Protein AF-A0A5N3UII8-F1 (afdb_monomer_lite)

pLDDT: mean 70.59, std 20.74, range [29.61, 94.44]

Organism: Muntiacus muntjak (NCBI:txid9888)

Secondary structure (DSSP, 8-state):
------------S---------SHHHHTTS-GGG----TTHHHHHHHHHHH-TT--SSB--THHHHSHHHHHHHHHHHHTTTTTSTTTT-EEEEESBTTS-S-TTTEEEEEHHHHHHHHHHHHHTTHHHHHHHHHHHHHHHHHHHTTSPPTTGGGS---------

Structure (mmCIF, N/CA/C/O backbone):
data_AF-A0A5N3UII8-F1
#
_entry.id   AF-A0A5N3UII8-F1
#
loop_
_atom_site.group_PDB
_atom_site.id
_atom_site.type_symbol
_atom_site.label_atom_id
_atom_site.label_alt_id
_atom_site.label_comp_id
_atom_site.label_asym_id
_atom_site.label_entity_id
_atom_site.label_seq_id
_atom_site.pdbx_PDB_ins_code
_atom_site.Cartn_x
_atom_site.Cartn_y
_atom_site.Cartn_z
_atom_site.occupancy
_atom_site.B_iso_or_equiv
_atom_site.auth_seq_id
_atom_site.auth_comp_id
_atom_site.auth_asym_id
_atom_site.auth_atom_id
_atom_site.pdbx_PDB_model_num
ATOM 1 N N . MET A 1 1 ? 3.950 27.189 36.091 1.00 40.62 1 MET A N 1
ATOM 2 C CA . MET A 1 1 ? 3.499 27.037 34.694 1.00 40.62 1 MET A CA 1
ATOM 3 C C . MET A 1 1 ? 4.368 25.963 34.078 1.00 40.62 1 MET A C 1
ATOM 5 O O . MET A 1 1 ? 5.500 26.239 33.708 1.00 40.62 1 MET A O 1
ATOM 9 N N . GLU A 1 2 ? 3.888 24.722 34.132 1.00 35.00 2 GLU A N 1
ATOM 10 C CA . GLU A 1 2 ? 4.550 23.581 33.505 1.00 35.00 2 GLU A CA 1
ATOM 11 C C . GLU A 1 2 ? 4.476 23.740 31.988 1.00 35.00 2 GLU A C 1
ATOM 13 O O . GLU A 1 2 ? 3.393 23.823 31.414 1.00 35.00 2 GLU A O 1
ATOM 18 N N . SER A 1 3 ? 5.642 23.829 31.357 1.00 37.06 3 SER A N 1
ATOM 19 C CA . SER A 1 3 ? 5.790 23.754 29.910 1.00 37.06 3 SER A CA 1
ATOM 20 C C . SER A 1 3 ? 6.028 22.288 29.571 1.00 37.06 3 SER A C 1
ATOM 22 O O . SER A 1 3 ? 7.162 21.816 29.606 1.00 37.06 3 SER A O 1
ATOM 24 N N . THR A 1 4 ? 4.952 21.543 29.331 1.00 40.28 4 THR A N 1
ATOM 25 C CA . THR A 1 4 ? 5.028 20.151 28.886 1.00 40.28 4 THR A CA 1
ATOM 26 C C . THR A 1 4 ? 5.502 20.103 27.437 1.00 40.28 4 THR A C 1
ATOM 28 O O . THR A 1 4 ? 5.034 20.844 26.572 1.00 40.28 4 THR A O 1
ATOM 31 N N . GLY A 1 5 ? 6.524 19.278 27.217 1.00 37.69 5 GLY A N 1
ATOM 32 C CA . GLY A 1 5 ? 7.296 19.223 25.987 1.00 37.69 5 GLY A CA 1
ATOM 33 C C . GLY A 1 5 ? 6.552 18.614 24.802 1.00 37.69 5 GLY A C 1
ATOM 34 O O . GLY A 1 5 ? 5.754 17.689 24.937 1.00 37.69 5 GLY A O 1
ATOM 35 N N . GLY A 1 6 ? 6.903 19.108 23.620 1.00 33.50 6 GLY A N 1
ATOM 36 C CA . GLY A 1 6 ? 6.848 18.335 22.391 1.00 33.50 6 GLY A CA 1
ATOM 37 C C . GLY A 1 6 ? 8.260 17.858 22.095 1.00 33.50 6 GLY A C 1
ATOM 38 O O . GLY A 1 6 ? 9.041 18.587 21.496 1.00 33.50 6 GLY A O 1
ATOM 39 N N . THR A 1 7 ? 8.610 16.666 22.568 1.00 36.19 7 THR A N 1
ATOM 40 C CA . THR A 1 7 ? 9.779 15.947 22.067 1.00 36.19 7 THR A CA 1
ATOM 41 C C . THR A 1 7 ? 9.505 15.579 20.616 1.00 36.19 7 THR A C 1
ATOM 43 O O . THR A 1 7 ? 8.723 14.678 20.320 1.00 36.19 7 THR A O 1
ATOM 46 N N . GLU A 1 8 ? 10.140 16.316 19.714 1.00 40.69 8 GLU A N 1
ATOM 47 C CA . GLU A 1 8 ? 10.483 15.867 18.373 1.00 40.69 8 GLU A CA 1
ATOM 48 C C . GLU A 1 8 ? 11.329 14.592 18.492 1.00 40.69 8 GLU A C 1
ATOM 50 O O . GLU A 1 8 ? 12.552 14.618 18.609 1.00 40.69 8 GLU A O 1
ATOM 55 N N . GLU A 1 9 ? 10.663 13.441 18.559 1.00 36.88 9 GLU A N 1
ATOM 56 C CA . GLU A 1 9 ? 11.357 12.163 18.534 1.00 36.88 9 GLU A CA 1
ATOM 57 C C . GLU A 1 9 ? 11.877 11.933 17.110 1.00 36.88 9 GLU A C 1
ATOM 59 O O . GLU A 1 9 ? 11.174 11.471 16.206 1.00 36.88 9 GLU A O 1
ATOM 64 N N . LEU A 1 10 ? 13.135 12.329 16.907 1.00 37.66 10 LEU A N 1
ATOM 65 C CA . LEU A 1 10 ? 13.979 11.844 15.831 1.00 37.66 10 LEU A CA 1
ATOM 66 C C . LEU A 1 10 ? 14.022 10.314 15.898 1.00 37.66 10 LEU A C 1
ATOM 68 O O . LEU A 1 10 ? 14.815 9.749 16.647 1.00 37.66 10 LEU A O 1
ATOM 72 N N . VAL A 1 11 ? 13.262 9.629 15.046 1.00 38.06 11 VAL A N 1
ATOM 73 C CA . VAL A 1 11 ? 13.549 8.221 14.740 1.00 38.06 11 VAL A CA 1
ATOM 74 C C . VAL A 1 11 ? 14.646 8.192 13.675 1.00 38.06 11 VAL A C 1
ATOM 76 O O . VAL A 1 11 ? 14.413 7.939 12.492 1.00 38.06 11 VAL A O 1
ATOM 79 N N . SER A 1 12 ? 15.857 8.545 14.109 1.00 34.66 12 SER A N 1
ATOM 80 C CA . SER A 1 12 ? 17.103 8.327 13.382 1.00 34.66 12 SER A CA 1
ATOM 81 C C . SER A 1 12 ? 17.842 7.168 14.038 1.00 34.66 12 SER A C 1
ATOM 83 O O . SER A 1 12 ? 18.197 7.249 15.209 1.00 34.66 12 SER A O 1
ATOM 85 N N . GLY A 1 13 ? 18.118 6.129 13.252 1.00 40.94 13 GLY A N 1
ATOM 86 C CA . GLY A 1 13 ? 19.099 5.104 13.593 1.00 40.94 13 GLY A CA 1
ATOM 87 C C . GLY A 1 13 ? 18.506 3.784 14.075 1.00 40.94 13 GLY A C 1
ATOM 88 O O . GLY A 1 13 ? 17.816 3.721 15.078 1.00 40.94 13 GLY A O 1
ATOM 89 N N . GLU A 1 14 ? 18.870 2.724 13.352 1.00 32.25 14 GLU A N 1
ATOM 90 C CA . GLU A 1 14 ? 18.838 1.323 13.792 1.00 32.25 14 GLU A CA 1
ATOM 91 C C . GLU A 1 14 ? 17.488 0.591 13.798 1.00 32.25 14 GLU A C 1
ATOM 93 O O . GLU A 1 14 ? 17.033 0.106 14.824 1.00 32.25 14 GLU A O 1
ATOM 98 N N . LEU A 1 15 ? 16.912 0.355 12.609 1.00 33.97 15 LEU A N 1
ATOM 99 C CA . LEU A 1 15 ? 16.178 -0.898 12.357 1.00 33.97 15 LEU A CA 1
ATOM 100 C C . LEU A 1 15 ? 16.098 -1.265 10.860 1.00 33.97 15 LEU A C 1
ATOM 102 O O . LEU A 1 15 ? 15.028 -1.532 10.322 1.00 33.97 15 LEU A O 1
ATOM 106 N N . VAL A 1 16 ? 17.233 -1.339 10.154 1.00 35.62 16 VAL A N 1
ATOM 107 C CA . VAL A 1 16 ? 17.285 -2.081 8.872 1.00 35.62 16 VAL A CA 1
ATOM 108 C C . VAL A 1 16 ? 17.537 -3.560 9.185 1.00 35.62 16 VAL A C 1
ATOM 110 O O . VAL A 1 16 ? 18.540 -4.141 8.788 1.00 35.62 16 VAL A O 1
ATOM 113 N N . SER A 1 17 ? 16.650 -4.175 9.970 1.00 29.61 17 SER A N 1
ATOM 114 C CA . SER A 1 17 ? 16.661 -5.623 10.182 1.00 29.61 17 SER A CA 1
ATOM 115 C C . SER A 1 17 ? 15.635 -6.257 9.259 1.00 29.61 17 SER A C 1
ATOM 117 O O . SER A 1 17 ? 14.436 -6.190 9.496 1.00 29.61 17 SER A O 1
ATOM 119 N N . VAL A 1 18 ? 16.162 -6.860 8.191 1.00 36.12 18 VAL A N 1
ATOM 120 C CA . VAL A 1 18 ? 15.491 -7.802 7.291 1.00 36.12 18 VAL A CA 1
ATOM 121 C C . VAL A 1 18 ? 14.192 -7.248 6.712 1.00 36.12 18 VAL A C 1
ATOM 123 O O . VAL A 1 18 ? 13.087 -7.594 7.125 1.00 36.12 18 VAL A O 1
ATOM 126 N N . ALA A 1 19 ? 14.337 -6.431 5.666 1.00 37.38 19 ALA A N 1
ATOM 127 C CA . ALA A 1 19 ? 13.272 -6.238 4.698 1.00 37.38 19 ALA A CA 1
ATOM 128 C C . ALA A 1 19 ? 12.916 -7.607 4.102 1.00 37.38 19 ALA A C 1
ATOM 130 O O . ALA A 1 19 ? 13.490 -8.061 3.113 1.00 37.38 19 ALA A O 1
ATOM 131 N N . HIS A 1 20 ? 11.962 -8.277 4.734 1.00 44.62 20 HIS A N 1
ATOM 132 C CA . HIS A 1 20 ? 11.169 -9.329 4.142 1.00 44.62 20 HIS A CA 1
ATOM 133 C C . HIS A 1 20 ? 10.417 -8.680 2.976 1.00 44.62 20 HIS A C 1
ATOM 135 O O . HIS A 1 20 ? 9.279 -8.233 3.106 1.00 44.62 20 HIS A O 1
ATOM 141 N N . ALA A 1 21 ? 11.099 -8.564 1.834 1.00 47.81 21 ALA A N 1
ATOM 142 C CA . ALA A 1 21 ? 10.561 -8.167 0.543 1.00 47.81 21 ALA A CA 1
ATOM 143 C C . ALA A 1 21 ? 9.603 -9.263 0.053 1.00 47.81 21 ALA A C 1
ATOM 145 O O . ALA A 1 21 ? 9.808 -9.861 -0.994 1.00 47.81 21 ALA A O 1
ATOM 146 N N . LEU A 1 22 ? 8.574 -9.572 0.845 1.00 50.53 22 LEU A N 1
ATOM 147 C CA . LEU A 1 22 ? 7.666 -10.700 0.659 1.00 50.53 22 LEU A CA 1
ATOM 148 C C . LEU A 1 22 ? 6.767 -10.526 -0.566 1.00 50.53 22 LEU A C 1
ATOM 150 O O . LEU A 1 22 ? 6.031 -11.445 -0.884 1.00 50.53 22 LEU A O 1
ATOM 154 N N . SER A 1 23 ? 6.802 -9.395 -1.280 1.00 52.28 23 SER A N 1
ATOM 155 C CA . SER A 1 23 ? 5.993 -9.254 -2.494 1.00 52.28 23 SER A CA 1
ATOM 156 C C . SER A 1 23 ? 6.652 -9.935 -3.699 1.00 52.28 23 SER A C 1
ATOM 158 O O . SER A 1 23 ? 6.070 -10.853 -4.260 1.00 52.28 23 SER A O 1
ATOM 160 N N . LEU A 1 24 ? 7.882 -9.584 -4.088 1.00 50.22 24 LEU A N 1
ATOM 161 C CA . LEU A 1 24 ? 8.446 -10.072 -5.358 1.00 50.22 24 LEU A CA 1
ATOM 162 C C . LEU A 1 24 ? 8.685 -11.593 -5.426 1.00 50.22 24 LEU A C 1
ATOM 164 O O . LEU A 1 24 ? 8.255 -12.190 -6.413 1.00 50.22 24 LEU A O 1
ATOM 168 N N . PRO A 1 25 ? 9.314 -12.249 -4.428 1.00 48.97 25 PRO A N 1
ATOM 169 C CA . PRO A 1 25 ? 9.551 -13.690 -4.478 1.00 48.97 25 PRO A CA 1
ATOM 170 C C . PRO A 1 25 ? 8.258 -14.511 -4.383 1.00 48.97 25 PRO A C 1
ATOM 172 O O . PRO A 1 25 ? 8.199 -15.606 -4.933 1.00 48.97 25 PRO A O 1
ATOM 175 N N . LEU A 1 26 ? 7.214 -14.003 -3.709 1.00 49.03 26 LEU A N 1
ATOM 176 C CA . LEU A 1 26 ? 5.929 -14.705 -3.635 1.00 49.03 26 LEU A CA 1
ATOM 177 C C . LEU A 1 26 ? 5.067 -14.480 -4.880 1.00 49.03 26 LEU A C 1
ATOM 179 O O . LEU A 1 26 ? 4.466 -15.444 -5.348 1.00 49.03 26 LEU A O 1
ATOM 183 N N . ILE A 1 27 ? 5.048 -13.271 -5.457 1.00 51.03 27 ILE A N 1
ATOM 184 C CA . ILE A 1 27 ? 4.288 -12.989 -6.688 1.00 51.03 27 ILE A CA 1
ATOM 185 C C . ILE A 1 27 ? 4.816 -13.828 -7.859 1.00 51.03 27 ILE A C 1
ATOM 187 O O . ILE A 1 27 ? 4.022 -14.224 -8.701 1.00 51.03 27 ILE A O 1
ATOM 191 N N . SER A 1 28 ? 6.119 -14.133 -7.926 1.00 50.53 28 SER A N 1
ATOM 192 C CA . SER A 1 28 ? 6.687 -14.981 -8.990 1.00 50.53 28 SER A CA 1
ATOM 193 C C . SER A 1 28 ? 6.512 -16.488 -8.762 1.00 50.53 28 SER A C 1
ATOM 195 O O . SER A 1 28 ? 6.637 -17.262 -9.712 1.00 50.53 28 SER A O 1
ATOM 197 N N . SER A 1 29 ? 6.211 -16.923 -7.534 1.00 47.78 29 SER A N 1
ATOM 198 C CA . SER A 1 29 ? 6.162 -18.346 -7.167 1.00 47.78 29 SER A CA 1
ATOM 199 C C . SER A 1 29 ? 4.736 -18.885 -7.010 1.00 47.78 29 SER A C 1
ATOM 201 O O . SER A 1 29 ? 4.484 -20.058 -7.287 1.00 47.78 29 SER A O 1
ATOM 203 N N . VAL A 1 30 ? 3.781 -18.031 -6.634 1.00 52.00 30 VAL A N 1
ATOM 204 C CA . VAL A 1 30 ? 2.373 -18.389 -6.409 1.00 52.00 30 VAL A CA 1
ATOM 205 C C . VAL A 1 30 ? 1.481 -17.368 -7.109 1.00 52.00 30 VAL A C 1
ATOM 207 O O . VAL A 1 30 ? 1.802 -16.185 -7.145 1.00 52.00 30 VAL A O 1
ATOM 210 N N . ASP A 1 31 ? 0.354 -17.818 -7.670 1.00 56.31 31 ASP A N 1
ATOM 211 C CA . ASP A 1 31 ? -0.609 -16.917 -8.305 1.00 56.31 31 ASP A CA 1
ATOM 212 C C . ASP A 1 31 ? -1.065 -15.839 -7.292 1.00 56.31 31 ASP A C 1
ATOM 214 O O . ASP A 1 31 ? -1.633 -16.178 -6.242 1.00 56.31 31 ASP A O 1
ATOM 218 N N . PRO A 1 32 ? -0.824 -14.542 -7.578 1.00 62.75 32 PRO A N 1
ATOM 219 C CA . PRO A 1 32 ? -1.104 -13.449 -6.651 1.00 62.75 32 PRO A CA 1
ATOM 220 C C . PRO A 1 32 ? -2.589 -13.338 -6.273 1.00 62.75 32 PRO A C 1
ATOM 222 O O . PRO A 1 32 ? -2.901 -12.765 -5.229 1.00 62.75 32 PRO A O 1
ATOM 225 N N . GLN A 1 33 ? -3.509 -13.916 -7.058 1.00 59.53 33 GLN A N 1
ATOM 226 C CA . GLN A 1 33 ? -4.941 -13.947 -6.736 1.00 59.53 33 GLN A CA 1
ATOM 227 C C . GLN A 1 33 ? -5.271 -14.881 -5.558 1.00 59.53 33 GLN A C 1
ATOM 229 O O . GLN A 1 33 ? -6.283 -14.681 -4.885 1.00 59.53 33 GLN A O 1
ATOM 234 N N . PHE A 1 34 ? -4.419 -15.871 -5.271 1.00 57.22 34 PHE A N 1
ATOM 235 C CA . PHE A 1 34 ? -4.596 -16.811 -4.156 1.00 57.22 34 PHE A CA 1
ATOM 236 C C . PHE A 1 34 ? -3.765 -16.437 -2.921 1.00 57.22 34 PHE A C 1
ATOM 238 O O . PHE A 1 34 ? -3.862 -17.093 -1.880 1.00 57.22 34 PHE A O 1
ATOM 245 N N . LEU A 1 35 ? -2.974 -15.363 -3.006 1.00 64.75 35 LEU A N 1
ATOM 246 C CA . LEU A 1 35 ? -2.119 -14.897 -1.924 1.00 64.75 35 LEU A CA 1
ATOM 247 C C . LEU A 1 35 ? -2.947 -14.190 -0.837 1.00 64.75 35 LEU A C 1
ATOM 249 O O . LEU A 1 35 ? -3.229 -12.991 -0.909 1.00 64.75 35 LEU A O 1
ATOM 253 N N . LYS A 1 36 ? -3.337 -14.928 0.205 1.00 66.38 36 LYS A N 1
ATOM 254 C CA . LYS A 1 36 ? -3.992 -14.349 1.387 1.00 66.38 36 LYS A CA 1
ATOM 255 C C . LYS A 1 36 ? -2.950 -13.735 2.322 1.00 66.38 36 LYS A C 1
ATOM 257 O O . LYS A 1 36 ? -2.453 -14.402 3.221 1.00 66.38 36 LYS A O 1
ATOM 262 N N . LEU A 1 37 ? -2.651 -12.452 2.110 1.00 69.62 37 LEU A N 1
ATOM 263 C CA . LEU A 1 37 ? -1.720 -11.677 2.945 1.00 69.62 37 LEU A CA 1
ATOM 264 C C . LEU A 1 37 ? -2.175 -11.564 4.409 1.00 69.62 37 LEU A C 1
ATOM 266 O O . LEU A 1 37 ? -1.350 -11.502 5.311 1.00 69.62 37 LEU A O 1
ATOM 270 N N . THR A 1 38 ? -3.487 -11.532 4.649 1.00 73.62 38 THR A N 1
ATOM 271 C CA . THR A 1 38 ? -4.073 -11.434 5.991 1.00 73.62 38 THR A CA 1
ATOM 272 C C . THR A 1 38 ? -5.501 -11.976 6.005 1.00 73.62 38 THR A C 1
ATOM 274 O O . THR A 1 38 ? -6.181 -11.996 4.974 1.00 73.62 38 THR A O 1
ATOM 277 N N . LYS A 1 39 ? -5.968 -12.417 7.181 1.00 81.50 39 LYS A N 1
ATOM 278 C CA . LYS A 1 39 ? -7.328 -12.945 7.391 1.00 81.50 39 LYS A CA 1
ATOM 279 C C . LYS A 1 39 ? -8.408 -11.888 7.150 1.00 81.50 39 LYS A C 1
ATOM 281 O O . LYS A 1 39 ? -9.487 -12.227 6.684 1.00 81.50 39 LYS A O 1
ATOM 286 N N . VAL A 1 40 ? -8.097 -10.620 7.417 1.00 87.00 40 VAL A N 1
ATOM 287 C CA . VAL A 1 40 ? -9.020 -9.479 7.273 1.00 87.00 40 VAL A CA 1
ATOM 288 C C . VAL A 1 40 ? -8.848 -8.738 5.941 1.00 87.00 40 VAL A C 1
ATOM 290 O O . VAL A 1 40 ? -9.211 -7.572 5.814 1.00 87.00 40 VAL A O 1
ATOM 293 N N . GLY A 1 41 ? -8.277 -9.395 4.926 1.00 86.62 41 GLY A N 1
ATOM 294 C CA . GLY A 1 41 ? -7.921 -8.738 3.667 1.00 86.62 41 GLY A CA 1
ATOM 295 C C . GLY A 1 41 ? -9.114 -8.155 2.901 1.00 86.62 41 GLY A C 1
ATOM 296 O O . GLY A 1 41 ? -8.983 -7.098 2.290 1.00 86.62 41 GLY A O 1
ATOM 297 N N . ASP A 1 42 ? -10.283 -8.799 2.972 1.00 89.44 42 ASP A N 1
ATOM 298 C CA . ASP A 1 42 ? -11.533 -8.278 2.400 1.00 8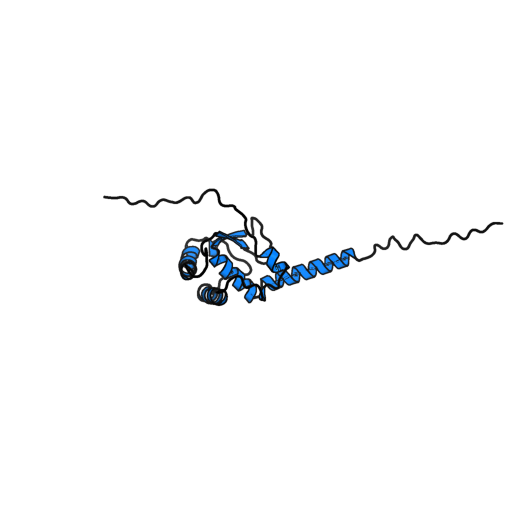9.44 42 ASP A CA 1
ATOM 299 C C . ASP A 1 42 ? -11.968 -6.959 3.049 1.00 89.44 42 ASP A C 1
ATOM 301 O O . ASP A 1 42 ? -12.337 -6.011 2.352 1.00 89.44 42 ASP A O 1
ATOM 305 N N . GLN A 1 43 ? -11.879 -6.884 4.380 1.00 91.56 43 GLN A N 1
ATOM 306 C CA . GLN A 1 43 ? -12.222 -5.685 5.140 1.00 91.56 43 GLN A CA 1
ATOM 307 C C . GLN A 1 43 ? -11.244 -4.552 4.826 1.00 91.56 43 GLN A C 1
ATOM 309 O O . GLN A 1 43 ? -11.674 -3.447 4.516 1.00 91.56 43 GLN A O 1
ATOM 314 N N . ILE A 1 44 ? -9.937 -4.839 4.825 1.00 92.62 44 ILE A N 1
ATOM 315 C CA . ILE A 1 44 ? -8.905 -3.856 4.466 1.00 92.62 44 ILE A CA 1
ATOM 316 C C . ILE A 1 44 ? -9.161 -3.289 3.068 1.00 92.62 44 ILE A C 1
ATOM 318 O O . ILE A 1 44 ? -9.119 -2.075 2.894 1.00 92.62 44 ILE A O 1
ATOM 322 N N . TYR A 1 45 ? -9.445 -4.144 2.080 1.00 92.44 45 TYR A N 1
ATOM 323 C CA . TYR A 1 45 ? -9.706 -3.694 0.712 1.00 92.44 45 TYR A CA 1
ATOM 324 C C . TYR A 1 45 ? -10.945 -2.802 0.616 1.00 92.44 45 TYR A C 1
ATOM 326 O O . TYR A 1 45 ? -10.898 -1.760 -0.037 1.00 92.44 45 TYR A O 1
ATOM 334 N N . SER A 1 46 ? -12.034 -3.202 1.275 1.00 93.38 46 SER A N 1
ATOM 335 C CA . SER A 1 46 ? -13.297 -2.458 1.253 1.00 93.38 46 SER A CA 1
ATOM 336 C C . SER A 1 46 ? -13.113 -1.065 1.855 1.00 93.38 46 SER A C 1
ATOM 338 O O . SER A 1 46 ? -13.387 -0.065 1.199 1.00 93.38 46 SER A O 1
ATOM 340 N N . GLU A 1 47 ? -12.516 -0.989 3.044 1.00 94.12 47 GLU A N 1
ATOM 341 C CA . GLU A 1 47 ? -12.211 0.272 3.730 1.00 94.12 47 GLU A CA 1
ATOM 342 C C . GLU A 1 47 ? -11.227 1.143 2.946 1.00 94.12 47 GLU A C 1
ATOM 344 O O . GLU A 1 47 ? -11.365 2.367 2.885 1.00 94.12 47 GLU A O 1
ATOM 349 N N . PHE A 1 48 ? -10.226 0.523 2.319 1.00 94.44 48 PHE A N 1
ATOM 350 C CA . PHE A 1 48 ? -9.261 1.231 1.490 1.00 94.44 48 PHE A CA 1
ATOM 351 C C . PHE A 1 48 ? -9.950 1.864 0.284 1.00 94.44 48 PHE A C 1
ATOM 353 O O . PHE A 1 48 ? -9.767 3.053 0.032 1.00 94.44 48 PHE A O 1
ATOM 360 N N . ARG A 1 49 ? -10.785 1.114 -0.442 1.00 93.06 49 ARG A N 1
ATOM 361 C CA . ARG A 1 49 ? -11.500 1.646 -1.606 1.00 93.06 49 ARG A CA 1
ATOM 362 C C . ARG A 1 49 ? -12.635 2.590 -1.239 1.00 93.06 49 ARG A C 1
ATOM 364 O O . ARG A 1 49 ? -12.969 3.427 -2.067 1.00 93.06 49 ARG A O 1
ATOM 371 N N . GLU A 1 50 ? -13.174 2.549 -0.026 1.00 93.31 50 GLU A N 1
ATOM 372 C CA . GLU A 1 50 ? -14.104 3.575 0.454 1.00 93.31 50 GLU A CA 1
ATOM 373 C C . GLU A 1 50 ? -13.407 4.911 0.739 1.00 93.31 50 GLU A C 1
ATOM 375 O O . GLU A 1 50 ? -13.897 5.954 0.297 1.00 93.31 50 GLU A O 1
ATOM 380 N N . ASN A 1 51 ? -12.250 4.883 1.409 1.00 91.38 51 ASN A N 1
ATOM 381 C CA . ASN A 1 51 ? -11.515 6.090 1.809 1.00 91.38 51 ASN A CA 1
ATOM 382 C C . ASN A 1 51 ? -10.614 6.660 0.694 1.00 91.38 51 ASN A C 1
ATOM 384 O O . ASN A 1 51 ? -10.425 7.872 0.601 1.00 91.38 51 ASN A O 1
ATOM 388 N N . PHE A 1 52 ? -10.086 5.802 -0.182 1.00 91.81 52 PHE A N 1
ATOM 389 C CA . PHE A 1 52 ? -9.089 6.126 -1.211 1.00 91.81 52 PHE A CA 1
ATOM 390 C C . PHE A 1 52 ? -9.560 5.714 -2.617 1.00 91.81 52 PHE A C 1
ATOM 392 O O . PHE A 1 52 ? -8.837 5.078 -3.387 1.00 91.81 52 PHE A O 1
ATOM 399 N N . LYS A 1 53 ? -10.793 6.096 -2.976 1.00 89.00 53 LYS A N 1
ATOM 400 C CA . LYS A 1 53 ? -11.434 5.768 -4.269 1.00 89.00 53 LYS A CA 1
ATOM 401 C C . LYS A 1 53 ? -10.576 6.122 -5.484 1.00 89.00 53 LYS A C 1
ATOM 403 O O . LYS A 1 53 ? -10.490 5.340 -6.424 1.00 89.00 53 LYS A O 1
ATOM 408 N N . ASN A 1 54 ? -9.921 7.279 -5.434 1.00 88.06 54 ASN A N 1
ATOM 409 C CA . ASN A 1 54 ? -9.197 7.845 -6.571 1.00 88.06 54 ASN A CA 1
ATOM 410 C C . ASN A 1 54 ? -7.690 7.565 -6.517 1.00 88.06 54 ASN A C 1
ATOM 412 O O . ASN A 1 54 ? -6.969 7.991 -7.417 1.00 88.06 54 ASN A O 1
ATOM 416 N N . LEU A 1 55 ? -7.209 6.872 -5.477 1.00 90.00 55 LEU A N 1
ATOM 417 C CA . LEU A 1 55 ? -5.789 6.576 -5.340 1.00 90.00 55 LEU A CA 1
ATOM 418 C C . LEU A 1 55 ? -5.379 5.564 -6.410 1.00 90.00 55 LEU A C 1
ATOM 420 O O . LEU A 1 55 ? -5.940 4.460 -6.504 1.00 90.00 55 LEU A O 1
ATOM 424 N N . ARG A 1 56 ? -4.390 5.957 -7.212 1.00 89.44 56 ARG A N 1
ATOM 425 C CA . ARG A 1 56 ? -3.770 5.089 -8.210 1.00 89.44 56 ARG A CA 1
ATOM 426 C C . ARG A 1 56 ? -2.821 4.124 -7.518 1.00 89.44 56 ARG A C 1
ATOM 428 O O . ARG A 1 56 ? -1.975 4.533 -6.738 1.00 89.44 56 ARG A O 1
ATOM 435 N N . ILE A 1 57 ? -2.988 2.832 -7.786 1.00 90.50 57 ILE A N 1
ATOM 436 C CA . ILE A 1 57 ? -2.217 1.763 -7.131 1.00 90.50 57 ILE A CA 1
ATOM 437 C C . ILE A 1 57 ? -1.194 1.110 -8.066 1.00 90.50 57 ILE A C 1
ATOM 439 O O . ILE A 1 57 ? -0.345 0.347 -7.608 1.00 90.50 57 ILE A O 1
ATOM 443 N N . ASP A 1 58 ? -1.253 1.400 -9.363 1.00 88.12 58 ASP A N 1
ATOM 444 C CA . ASP A 1 58 ? -0.280 0.966 -10.363 1.00 88.12 58 ASP A CA 1
ATOM 445 C C . ASP A 1 58 ? 1.058 1.686 -10.175 1.00 88.12 58 ASP A C 1
ATOM 447 O O . ASP A 1 58 ? 2.102 1.035 -10.038 1.00 88.12 58 ASP A O 1
ATOM 451 N N . ILE A 1 59 ? 0.987 3.016 -10.101 1.00 89.62 59 ILE A N 1
ATOM 452 C CA . ILE A 1 59 ? 2.087 3.939 -9.844 1.00 89.62 59 ILE A CA 1
ATOM 453 C C . ILE A 1 59 ? 1.631 4.871 -8.723 1.00 89.62 59 ILE A C 1
ATOM 455 O O . ILE A 1 59 ? 0.766 5.721 -8.923 1.00 89.62 59 ILE A O 1
ATOM 459 N N . LEU A 1 60 ? 2.211 4.682 -7.542 1.00 91.56 60 LEU A N 1
ATOM 460 C CA . LEU A 1 60 ? 1.951 5.517 -6.376 1.00 91.56 60 LEU A CA 1
ATOM 461 C C . LEU A 1 60 ? 2.798 6.781 -6.439 1.00 91.56 60 LEU A C 1
ATOM 463 O O . LEU A 1 60 ? 4.003 6.712 -6.696 1.00 91.56 60 LEU A O 1
ATOM 467 N N . ASP A 1 61 ? 2.180 7.907 -6.112 1.00 90.06 61 ASP A N 1
ATOM 468 C CA . ASP A 1 61 ? 2.899 9.137 -5.824 1.00 90.06 61 ASP A CA 1
ATOM 469 C C . ASP A 1 61 ? 3.399 9.109 -4.361 1.00 90.06 61 ASP A C 1
ATOM 471 O O . ASP A 1 61 ? 2.591 8.916 -3.443 1.00 90.06 61 ASP A O 1
ATOM 475 N N . PRO A 1 62 ? 4.710 9.283 -4.099 1.00 88.88 62 PRO A N 1
ATOM 476 C CA . PRO A 1 62 ? 5.241 9.404 -2.742 1.00 88.88 62 PRO A CA 1
ATOM 477 C C . PRO A 1 62 ? 4.530 10.464 -1.890 1.00 88.88 62 PRO A C 1
ATOM 479 O O . PRO A 1 62 ? 4.379 10.267 -0.680 1.00 88.88 62 PRO A O 1
ATOM 482 N N . GLU A 1 63 ? 4.065 11.557 -2.498 1.00 90.44 63 GLU A N 1
ATOM 483 C CA . GLU A 1 63 ? 3.382 12.647 -1.797 1.00 90.44 63 GLU A CA 1
ATOM 484 C C . GLU A 1 63 ? 1.995 12.227 -1.288 1.00 90.44 63 GLU A C 1
ATOM 486 O O . GLU A 1 63 ? 1.575 12.663 -0.213 1.00 90.44 63 GLU A O 1
ATOM 491 N N . GLU A 1 64 ? 1.316 11.296 -1.968 1.00 89.81 64 GLU A N 1
ATOM 492 C CA . GLU A 1 64 ? 0.031 10.724 -1.525 1.00 89.81 64 GLU A CA 1
ATOM 493 C C . GLU A 1 64 ? 0.171 9.756 -0.335 1.00 89.81 64 GLU A C 1
ATOM 495 O O . GLU A 1 64 ? -0.828 9.300 0.232 1.00 89.81 64 GLU A O 1
ATOM 500 N N . LEU A 1 65 ? 1.409 9.461 0.076 1.00 88.19 65 LEU A N 1
ATOM 501 C CA . LEU A 1 65 ? 1.728 8.617 1.229 1.00 88.19 65 LEU A CA 1
ATOM 502 C C . LEU A 1 65 ? 2.454 9.385 2.343 1.00 88.19 65 LEU A C 1
ATOM 504 O O . LEU A 1 65 ? 2.246 9.090 3.521 1.00 88.19 65 LEU A O 1
ATOM 508 N N . LYS A 1 66 ? 3.311 10.356 1.993 1.00 86.81 66 LYS A N 1
ATOM 509 C CA . LYS A 1 66 ? 4.208 11.043 2.941 1.00 86.81 66 LYS A CA 1
ATOM 510 C C . LYS A 1 66 ? 3.823 12.474 3.295 1.00 86.81 66 LYS A C 1
ATOM 512 O O . LYS A 1 66 ? 4.247 12.924 4.368 1.00 86.81 66 LYS A O 1
ATOM 517 N N . SER A 1 67 ? 3.075 13.175 2.441 1.00 90.00 67 SER A N 1
ATOM 518 C CA . SER A 1 67 ? 2.686 14.561 2.718 1.00 90.00 67 SER A CA 1
ATOM 519 C C . SER A 1 67 ? 1.865 14.646 4.007 1.00 90.00 67 SER A C 1
ATOM 521 O O . SER A 1 67 ? 1.247 13.668 4.437 1.00 90.00 67 SER A 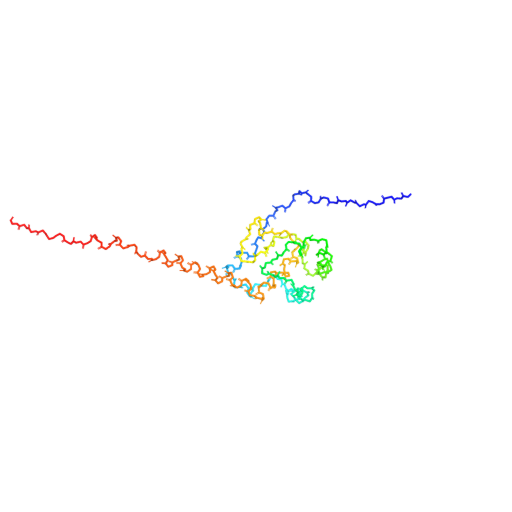O 1
ATOM 523 N N . GLU A 1 68 ? 1.844 15.812 4.650 1.00 90.69 68 GLU A N 1
ATOM 524 C CA . GLU A 1 68 ? 1.054 16.002 5.874 1.00 90.69 68 GLU A CA 1
ATOM 525 C C . GLU A 1 68 ? -0.428 15.704 5.626 1.00 90.69 68 GLU A C 1
ATOM 527 O O . GLU A 1 68 ? -1.025 14.907 6.348 1.00 90.69 68 GLU A O 1
ATOM 532 N N . SER A 1 69 ? -0.967 16.208 4.512 1.00 90.19 69 SER A N 1
ATOM 533 C CA . SER A 1 69 ? -2.344 15.942 4.082 1.00 90.19 69 SER A CA 1
ATOM 534 C C . SER A 1 69 ? -2.634 14.451 3.852 1.00 90.19 69 SER A C 1
ATOM 536 O O . SER A 1 69 ? -3.723 13.960 4.158 1.00 90.19 69 SER A O 1
ATOM 538 N N . ALA A 1 70 ? -1.657 13.700 3.334 1.00 90.62 70 ALA A N 1
ATOM 539 C CA . ALA A 1 70 ? -1.780 12.263 3.153 1.00 90.62 70 ALA A CA 1
ATOM 540 C C . ALA A 1 70 ? -1.788 11.550 4.505 1.00 90.62 70 ALA A C 1
ATOM 542 O O . ALA A 1 70 ? -2.649 10.707 4.752 1.00 90.62 70 ALA A O 1
ATOM 543 N N . LYS A 1 71 ? -0.876 11.918 5.411 1.00 90.31 71 LYS A N 1
ATOM 544 C CA . LYS A 1 71 ? -0.813 11.355 6.766 1.00 90.31 71 LYS A CA 1
ATOM 545 C C . LYS A 1 71 ? -2.111 11.580 7.534 1.00 90.31 71 LYS A C 1
ATOM 547 O O . LYS A 1 71 ? -2.553 10.671 8.230 1.00 90.31 71 LYS A O 1
ATOM 552 N N . GLU A 1 72 ? -2.745 12.740 7.391 1.00 93.19 72 GLU A N 1
ATOM 553 C CA . GLU A 1 72 ? -4.047 13.020 8.009 1.00 93.19 72 GLU A CA 1
ATOM 554 C C . GLU A 1 72 ? -5.162 12.103 7.495 1.00 93.19 72 GLU A C 1
ATOM 556 O O . GLU A 1 72 ? -5.991 11.664 8.288 1.00 93.19 72 GLU A O 1
ATOM 561 N N . LYS A 1 73 ? -5.150 11.738 6.206 1.00 92.12 73 LYS A N 1
ATOM 562 C CA . LYS A 1 73 ? -6.102 10.769 5.631 1.00 92.12 73 LYS A CA 1
ATOM 563 C C . LYS A 1 73 ? -5.779 9.327 6.017 1.00 92.12 73 LYS A C 1
ATOM 565 O O . LYS A 1 73 ? -6.678 8.535 6.286 1.00 92.12 73 LYS A O 1
ATOM 570 N N . TRP A 1 74 ? -4.497 8.973 6.053 1.00 92.56 74 TRP A N 1
ATOM 571 C CA . TRP A 1 74 ? -4.050 7.617 6.363 1.00 92.56 74 TRP A CA 1
ATOM 572 C C . TRP A 1 74 ? -4.142 7.275 7.849 1.00 92.56 74 TRP A C 1
ATOM 574 O O . TRP A 1 74 ? -4.420 6.126 8.174 1.00 92.56 74 TRP A O 1
ATOM 584 N N . ARG A 1 75 ? -3.958 8.237 8.759 1.00 92.00 75 ARG A N 1
ATOM 585 C CA . ARG A 1 75 ? -4.074 8.019 10.211 1.00 92.00 75 ARG A CA 1
ATOM 586 C C . ARG A 1 75 ? -5.381 7.338 10.639 1.00 92.00 75 ARG A C 1
ATOM 588 O O . ARG A 1 75 ? -5.281 6.284 11.267 1.00 92.00 75 ARG A O 1
ATOM 595 N N . PRO A 1 76 ? -6.581 7.864 10.319 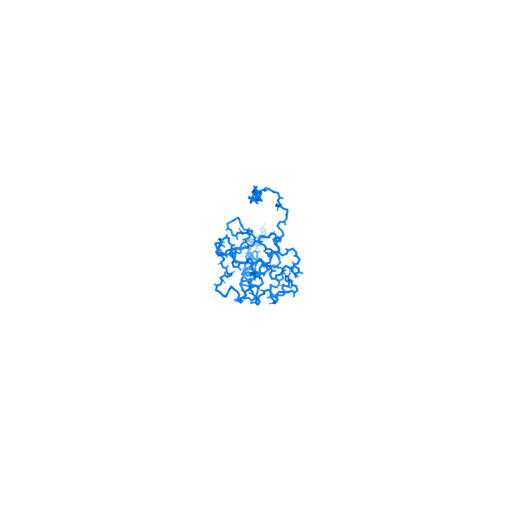1.00 93.75 76 PRO A N 1
ATOM 596 C CA . PRO A 1 76 ? -7.835 7.234 10.731 1.00 93.75 76 PRO A CA 1
ATOM 597 C C . PRO A 1 76 ? -8.003 5.843 10.112 1.00 93.75 76 PRO A C 1
ATOM 599 O O . PRO A 1 76 ? -8.483 4.933 10.783 1.00 93.75 76 PRO A O 1
ATOM 602 N N . PHE A 1 77 ? -7.542 5.650 8.872 1.00 93.56 77 PHE A N 1
ATOM 603 C CA . PHE A 1 77 ? -7.523 4.334 8.239 1.00 93.56 77 PHE A CA 1
ATOM 604 C C . PHE A 1 77 ? -6.628 3.348 9.003 1.00 93.56 77 PHE A C 1
ATOM 606 O O . PHE A 1 77 ? -7.074 2.255 9.331 1.00 93.56 77 PHE A O 1
ATOM 613 N N . CYS A 1 78 ? -5.389 3.726 9.331 1.00 90.88 78 CYS A N 1
ATOM 614 C CA . CYS A 1 78 ? -4.451 2.863 10.049 1.00 90.88 78 CYS A CA 1
ATOM 615 C C . CYS A 1 78 ? -4.973 2.481 11.440 1.00 90.88 78 CYS A C 1
ATOM 617 O O . CYS A 1 78 ? -4.932 1.307 11.801 1.00 90.88 78 CYS A O 1
ATOM 619 N N . LEU A 1 79 ? -5.499 3.454 12.193 1.00 91.62 79 LEU A N 1
ATOM 620 C CA . LEU A 1 79 ? -6.028 3.237 13.544 1.00 91.62 79 LEU A CA 1
ATOM 621 C C . LEU A 1 79 ? -7.252 2.315 13.565 1.00 91.62 79 LEU A C 1
ATOM 623 O O . LEU A 1 79 ? -7.462 1.607 14.542 1.00 91.62 79 LEU A O 1
ATOM 627 N N . LYS A 1 80 ? -8.035 2.260 12.481 1.00 92.44 80 LYS A N 1
ATOM 628 C CA . LYS A 1 80 ? -9.176 1.336 12.367 1.00 92.44 80 LYS A CA 1
ATOM 629 C C . LYS A 1 80 ? -8.766 -0.138 12.430 1.00 92.44 80 LYS A C 1
ATOM 631 O O . LYS A 1 80 ? -9.602 -0.988 12.725 1.00 92.44 80 LYS A O 1
ATOM 636 N N . PHE A 1 81 ? -7.501 -0.437 12.148 1.00 90.62 81 PHE A N 1
ATOM 637 C CA . PHE A 1 81 ? -6.945 -1.787 12.194 1.00 90.62 81 PHE A CA 1
ATOM 638 C C . PHE A 1 81 ? -6.013 -2.017 13.385 1.00 90.62 81 PHE A C 1
ATOM 640 O O . PHE A 1 81 ? -5.414 -3.092 13.474 1.00 90.62 81 PHE A O 1
ATOM 647 N N . ASP A 1 82 ? -5.918 -1.055 14.304 1.00 89.31 82 ASP A N 1
ATOM 648 C CA . ASP A 1 82 ? -5.230 -1.249 15.576 1.00 89.31 82 ASP A CA 1
ATOM 649 C C . ASP A 1 82 ? -5.924 -2.363 16.379 1.00 89.31 82 ASP A C 1
ATOM 651 O O . ASP A 1 82 ? -7.152 -2.444 16.438 1.00 89.31 82 ASP A O 1
ATOM 655 N N . GLY A 1 83 ? -5.141 -3.302 16.907 1.00 85.81 83 GLY A N 1
ATOM 656 C CA . GLY A 1 83 ? -5.633 -4.524 17.555 1.00 85.81 83 GLY A CA 1
ATOM 657 C C . GLY A 1 83 ? -6.283 -5.568 16.629 1.00 85.81 83 GLY A C 1
ATOM 658 O O . GLY A 1 83 ? -6.540 -6.685 17.076 1.00 85.81 83 GLY A O 1
ATOM 659 N N . ILE A 1 84 ? -6.527 -5.257 15.349 1.00 88.44 84 ILE A N 1
ATOM 660 C CA . ILE A 1 84 ? -7.054 -6.211 14.351 1.00 88.44 84 ILE A CA 1
ATOM 661 C C . ILE A 1 84 ? -5.910 -6.830 13.545 1.00 88.44 84 ILE A C 1
ATOM 663 O O . ILE A 1 84 ? -5.893 -8.036 13.289 1.00 88.44 84 ILE A O 1
ATOM 667 N N . VAL A 1 85 ? -4.967 -5.992 13.113 1.00 84.94 85 VAL A N 1
ATOM 668 C CA . VAL A 1 85 ? -3.776 -6.411 12.377 1.00 84.94 85 VAL A CA 1
ATOM 669 C C . VAL A 1 85 ? -2.582 -6.360 13.317 1.00 84.94 85 VAL A C 1
ATOM 671 O O . VAL A 1 85 ? -2.217 -5.303 13.825 1.00 84.94 85 VAL A O 1
ATOM 674 N N . GLU A 1 86 ? -1.962 -7.515 13.527 1.00 83.38 86 GLU A N 1
ATOM 675 C CA . GLU A 1 86 ? -0.745 -7.629 14.326 1.00 83.38 86 GLU A CA 1
ATOM 676 C C . GLU A 1 86 ? 0.394 -6.807 13.701 1.00 83.38 86 GLU A C 1
ATOM 678 O O . GLU A 1 86 ? 0.657 -6.874 12.490 1.00 83.38 86 GLU A O 1
ATOM 683 N N . ASP A 1 87 ? 1.027 -5.986 14.538 1.00 84.56 87 ASP A N 1
ATOM 684 C CA . ASP A 1 87 ? 2.000 -4.956 14.171 1.00 84.56 87 ASP A CA 1
ATOM 685 C C . ASP A 1 87 ? 1.568 -4.102 12.965 1.00 84.56 87 ASP A C 1
ATOM 687 O O . ASP A 1 87 ? 2.320 -3.909 12.004 1.00 84.56 87 ASP A O 1
ATOM 691 N N . PHE A 1 88 ? 0.333 -3.589 12.970 1.00 83.75 88 PHE A N 1
ATOM 692 C CA . PHE A 1 88 ? -0.193 -2.766 11.870 1.00 83.75 88 PHE A CA 1
ATOM 693 C C . PHE A 1 88 ? 0.720 -1.573 11.507 1.00 83.75 88 PHE A C 1
ATOM 695 O O . PHE A 1 88 ? 0.774 -1.163 10.342 1.00 83.75 88 PHE A O 1
ATOM 702 N N . ASN A 1 89 ? 1.444 -1.035 12.495 1.00 85.94 89 ASN A N 1
ATOM 703 C CA . ASN A 1 89 ? 2.376 0.086 12.386 1.00 85.94 89 ASN A CA 1
ATOM 704 C C . ASN A 1 89 ? 3.827 -0.334 12.083 1.00 85.94 89 ASN A C 1
ATOM 706 O O . ASN A 1 89 ? 4.666 0.542 11.873 1.00 85.94 89 ASN A O 1
ATOM 710 N N . TYR A 1 90 ? 4.129 -1.636 12.022 1.00 86.19 90 TYR A N 1
ATOM 711 C CA . TYR A 1 90 ? 5.459 -2.120 11.662 1.00 86.19 90 TYR A CA 1
ATOM 712 C C . TYR A 1 90 ? 5.828 -1.627 10.271 1.00 86.19 90 TYR A C 1
ATOM 714 O O . TYR A 1 90 ? 5.066 -1.784 9.317 1.00 86.19 90 TYR A O 1
ATOM 722 N N . GLY A 1 91 ? 6.995 -1.018 10.144 1.00 84.44 91 GLY A N 1
ATOM 723 C CA . GLY A 1 91 ? 7.393 -0.438 8.881 1.00 84.44 91 GLY A CA 1
ATOM 724 C C . GLY A 1 91 ? 7.923 -1.474 7.895 1.0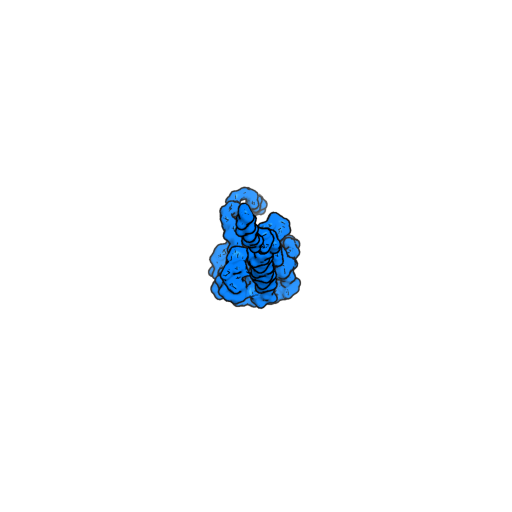0 84.44 91 GLY A C 1
ATOM 725 O O . GLY A 1 91 ? 8.749 -2.322 8.223 1.00 84.44 91 GLY A O 1
ATOM 726 N N . ILE A 1 92 ? 7.430 -1.403 6.665 1.00 85.25 92 ILE A N 1
ATOM 727 C CA . ILE A 1 92 ? 7.753 -2.315 5.573 1.00 85.25 92 ILE A CA 1
ATOM 728 C C . ILE A 1 92 ? 8.046 -1.528 4.294 1.00 85.25 92 ILE A C 1
ATOM 730 O O . ILE A 1 92 ? 7.608 -0.391 4.105 1.00 85.25 92 ILE A O 1
ATOM 734 N N . LEU A 1 93 ? 8.809 -2.151 3.397 1.00 86.50 93 LEU A N 1
ATOM 735 C CA . LEU A 1 93 ? 9.093 -1.615 2.075 1.00 86.50 93 LEU A CA 1
ATOM 736 C C . LEU A 1 93 ? 7.911 -1.835 1.122 1.00 86.50 93 LEU A C 1
ATOM 738 O O . LEU A 1 93 ? 7.532 -2.969 0.807 1.00 86.50 93 LEU A O 1
ATOM 742 N N . LEU A 1 94 ? 7.386 -0.733 0.598 1.00 87.25 94 LEU A N 1
ATOM 743 C CA . LEU A 1 94 ? 6.325 -0.683 -0.398 1.00 87.25 94 LEU A CA 1
ATOM 744 C C . LEU A 1 94 ? 6.884 -0.209 -1.744 1.00 87.25 94 LEU A C 1
ATOM 746 O O . LEU A 1 94 ? 7.622 0.771 -1.810 1.00 87.25 94 LEU A O 1
ATOM 750 N N . ARG A 1 95 ? 6.504 -0.893 -2.827 1.00 89.44 95 ARG A N 1
ATOM 751 C CA . ARG A 1 95 ? 6.877 -0.508 -4.196 1.00 89.44 95 ARG A CA 1
ATOM 752 C C . ARG A 1 95 ? 5.976 0.613 -4.698 1.00 89.44 95 ARG A C 1
ATOM 754 O O . ARG A 1 95 ? 4.754 0.462 -4.633 1.00 89.44 95 ARG A O 1
ATOM 761 N N . LEU A 1 96 ? 6.560 1.672 -5.249 1.00 89.62 96 LEU A N 1
ATOM 762 C CA . LEU A 1 96 ? 5.835 2.785 -5.863 1.00 89.62 96 LEU A CA 1
ATOM 763 C C . LEU A 1 96 ? 5.185 2.344 -7.175 1.00 89.62 96 LEU A C 1
ATOM 765 O O . LEU A 1 96 ? 3.969 2.421 -7.321 1.00 89.62 96 LEU A O 1
ATOM 769 N N . ASN A 1 97 ? 5.977 1.774 -8.079 1.00 88.81 97 ASN A N 1
ATOM 770 C CA . ASN A 1 97 ? 5.529 1.158 -9.318 1.00 88.81 97 ASN A CA 1
ATOM 771 C C . ASN A 1 97 ? 5.487 -0.368 -9.166 1.00 88.81 97 ASN A C 1
ATOM 773 O O . ASN A 1 97 ? 6.511 -1.018 -8.920 1.00 88.81 97 ASN A O 1
ATOM 777 N N . CYS A 1 98 ? 4.299 -0.949 -9.344 1.00 85.25 98 CYS A N 1
ATOM 778 C CA . CYS A 1 98 ? 4.080 -2.395 -9.233 1.00 85.25 98 CYS A CA 1
ATOM 779 C C . CYS A 1 98 ? 4.819 -3.219 -10.304 1.00 85.25 98 CYS A C 1
ATOM 781 O O . CYS A 1 98 ? 5.158 -4.376 -10.050 1.00 85.25 98 CYS A O 1
ATOM 783 N N . SER A 1 99 ? 5.109 -2.627 -11.467 1.00 81.06 99 SER A N 1
ATOM 784 C CA . SER A 1 99 ? 5.805 -3.279 -12.588 1.00 81.06 99 SER A CA 1
ATOM 785 C C . SER A 1 99 ? 7.323 -3.327 -12.424 1.00 81.06 99 SER A C 1
ATOM 787 O O . SER A 1 99 ? 8.010 -3.983 -13.207 1.00 81.06 99 SER A O 1
ATOM 789 N N . GLN A 1 100 ? 7.857 -2.626 -11.427 1.00 79.00 100 GLN A N 1
ATOM 790 C CA . GLN A 1 100 ? 9.284 -2.554 -11.150 1.00 79.00 100 GLN A CA 1
ATOM 791 C C . GLN A 1 100 ? 9.643 -3.345 -9.883 1.00 79.00 100 GLN A C 1
ATOM 793 O O . GLN A 1 100 ? 8.794 -3.684 -9.049 1.00 79.00 100 GLN A O 1
ATOM 798 N N . GLY A 1 101 ? 10.928 -3.679 -9.764 1.00 77.00 101 GLY A N 1
ATOM 799 C CA . GLY A 1 101 ? 11.474 -4.359 -8.594 1.00 77.00 101 GLY A CA 1
ATOM 800 C C . GLY A 1 101 ? 11.636 -3.430 -7.387 1.00 77.00 101 GLY A C 1
ATOM 801 O O . GLY A 1 101 ? 11.335 -2.239 -7.452 1.00 77.00 101 GLY A O 1
ATOM 802 N N . TYR A 1 102 ? 12.144 -3.970 -6.281 1.00 80.56 102 TYR A N 1
ATOM 803 C CA . TYR A 1 102 ? 12.580 -3.161 -5.146 1.00 80.56 102 TYR A CA 1
ATOM 804 C C . TYR A 1 102 ? 13.926 -2.512 -5.483 1.00 80.56 102 TYR A C 1
ATOM 806 O O . TYR A 1 102 ? 14.955 -3.184 -5.494 1.00 80.56 102 TYR A O 1
ATOM 814 N N . THR A 1 103 ? 13.910 -1.214 -5.777 1.00 82.19 103 THR A N 1
ATOM 815 C CA . THR A 1 103 ? 15.108 -0.370 -5.928 1.00 82.19 103 THR A CA 1
ATOM 816 C C . THR A 1 103 ? 15.007 0.832 -4.996 1.00 82.19 103 THR A C 1
ATOM 818 O O . THR A 1 103 ? 13.925 1.102 -4.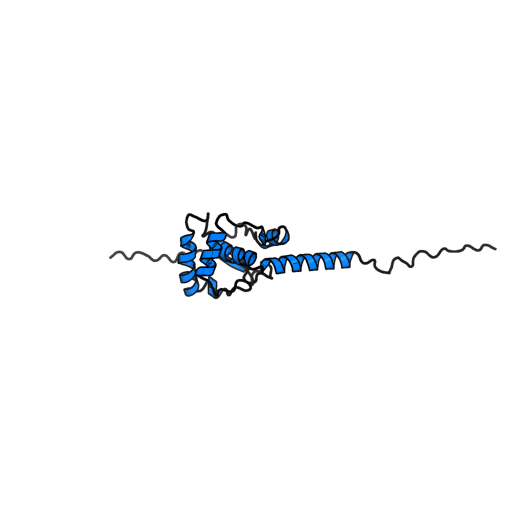469 1.00 82.19 103 THR A O 1
ATOM 821 N N . ALA A 1 104 ? 16.103 1.559 -4.775 1.00 81.44 104 ALA A N 1
ATOM 822 C CA . ALA A 1 104 ? 16.093 2.732 -3.899 1.00 81.44 104 ALA A CA 1
ATOM 823 C C . ALA A 1 104 ? 15.103 3.811 -4.384 1.00 81.44 104 ALA A C 1
ATOM 825 O O . ALA A 1 104 ? 14.463 4.476 -3.577 1.00 81.44 104 ALA A O 1
ATOM 826 N N . GLU A 1 105 ? 14.930 3.933 -5.700 1.00 85.81 105 GLU A N 1
ATOM 827 C CA . GLU A 1 105 ? 14.080 4.933 -6.352 1.00 85.81 105 GLU A CA 1
ATOM 828 C C . GLU A 1 105 ? 12.612 4.492 -6.437 1.00 85.81 105 GLU A C 1
ATOM 830 O O . GLU A 1 105 ? 11.716 5.330 -6.484 1.00 85.81 105 GLU A O 1
ATOM 835 N N . ASN A 1 106 ? 12.350 3.180 -6.452 1.00 86.44 106 ASN A N 1
ATOM 836 C CA . ASN A 1 106 ? 11.006 2.611 -6.578 1.00 86.44 106 ASN A CA 1
ATOM 837 C C . ASN A 1 106 ? 10.416 2.136 -5.239 1.00 86.44 106 ASN A C 1
ATOM 839 O O . ASN A 1 106 ? 9.369 1.488 -5.214 1.00 86.44 106 ASN A O 1
ATOM 843 N N . THR A 1 107 ? 11.079 2.403 -4.117 1.00 87.81 107 THR A N 1
ATOM 844 C CA . THR A 1 107 ? 10.671 1.862 -2.818 1.00 87.81 107 THR A CA 1
ATOM 845 C C . THR A 1 107 ? 10.498 2.961 -1.789 1.00 87.81 107 THR A C 1
ATOM 847 O O . THR A 1 107 ? 11.298 3.886 -1.691 1.00 87.81 107 THR A O 1
ATOM 850 N N . ILE A 1 108 ? 9.458 2.826 -0.976 1.00 90.50 108 ILE A N 1
ATOM 851 C CA . ILE A 1 108 ? 9.166 3.726 0.127 1.00 90.50 108 ILE A CA 1
ATOM 852 C C . ILE A 1 108 ? 8.915 2.932 1.405 1.00 90.50 108 ILE A C 1
ATOM 854 O O . ILE A 1 108 ? 8.444 1.796 1.363 1.00 90.50 108 ILE A O 1
ATOM 858 N N . PHE A 1 109 ? 9.235 3.530 2.548 1.00 88.75 109 PHE A N 1
ATOM 859 C CA . PHE A 1 109 ? 8.886 2.971 3.846 1.00 88.75 109 PHE A CA 1
ATOM 860 C C . PHE A 1 109 ? 7.459 3.374 4.211 1.00 88.75 109 PHE A C 1
ATOM 862 O O . PHE A 1 109 ? 7.124 4.561 4.165 1.00 88.75 109 PHE A O 1
ATOM 869 N N . ALA A 1 110 ? 6.637 2.389 4.558 1.00 89.56 110 ALA A N 1
ATOM 870 C CA . ALA A 1 110 ? 5.239 2.569 4.920 1.00 89.56 110 ALA A CA 1
ATOM 871 C C . ALA A 1 110 ? 4.848 1.582 6.035 1.00 89.56 110 ALA A C 1
ATOM 873 O O . ALA A 1 110 ? 5.387 0.476 6.081 1.00 89.56 110 ALA A O 1
ATOM 874 N N . PRO A 1 111 ? 3.907 1.930 6.926 1.00 90.19 111 PRO A N 1
ATOM 875 C CA . PRO A 1 111 ? 3.263 0.977 7.823 1.00 90.19 111 PRO A CA 1
ATOM 876 C C . PRO A 1 111 ? 2.725 -0.277 7.118 1.00 90.19 111 PRO A C 1
ATOM 878 O O . PRO A 1 111 ? 2.177 -0.208 6.012 1.00 90.19 111 PRO A O 1
ATOM 881 N N . ARG A 1 112 ? 2.801 -1.424 7.798 1.00 87.12 112 ARG A N 1
ATOM 882 C CA . ARG A 1 112 ? 2.321 -2.734 7.331 1.00 87.12 112 ARG A CA 1
ATOM 883 C C . ARG A 1 112 ? 0.874 -2.679 6.849 1.00 87.12 112 ARG A C 1
ATOM 885 O O . ARG A 1 112 ? 0.554 -3.276 5.822 1.00 87.12 112 ARG A O 1
ATOM 892 N N . ILE A 1 113 ? 0.009 -1.931 7.531 1.00 90.69 113 ILE A N 1
ATOM 893 C CA . ILE A 1 113 ? -1.390 -1.786 7.118 1.00 90.69 113 ILE A CA 1
ATOM 894 C C . ILE A 1 113 ? -1.554 -1.052 5.781 1.00 90.69 113 ILE A C 1
ATOM 896 O O . ILE A 1 113 ? -2.386 -1.449 4.966 1.00 90.69 113 ILE A O 1
ATOM 900 N N . GLN A 1 114 ? -0.732 -0.033 5.511 1.00 91.69 114 GLN A N 1
ATOM 901 C CA . GLN A 1 114 ? -0.736 0.667 4.223 1.00 91.69 114 GLN A CA 1
ATOM 902 C C . GLN A 1 114 ? -0.247 -0.258 3.110 1.00 91.69 114 GLN A C 1
ATOM 904 O O . GLN A 1 114 ? -0.853 -0.324 2.041 1.00 91.69 114 GLN A O 1
ATOM 909 N N . PHE A 1 115 ? 0.814 -1.023 3.386 1.00 90.75 115 PHE A N 1
ATOM 910 C CA . PHE A 1 115 ? 1.298 -2.047 2.467 1.00 90.75 115 PHE A CA 1
ATOM 911 C C . PHE A 1 115 ? 0.207 -3.071 2.144 1.00 90.75 115 PHE A C 1
ATOM 913 O O . PHE A 1 115 ? -0.033 -3.339 0.969 1.00 90.75 115 PHE A O 1
ATOM 920 N N . PHE A 1 116 ? -0.499 -3.599 3.149 1.00 89.56 116 PHE A N 1
ATOM 921 C CA . PHE A 1 116 ? -1.596 -4.534 2.908 1.00 89.56 116 PHE A CA 1
ATOM 922 C C . PHE A 1 116 ? -2.713 -3.909 2.083 1.00 89.56 116 PHE A C 1
ATOM 924 O O . PHE A 1 116 ? -3.145 -4.530 1.117 1.00 89.56 116 PHE A O 1
ATOM 931 N N . ALA A 1 117 ? -3.150 -2.694 2.407 1.00 92.50 117 ALA A N 1
ATOM 932 C CA . ALA A 1 117 ? -4.200 -2.011 1.657 1.00 92.50 117 ALA A CA 1
ATOM 933 C C . ALA A 1 117 ? -3.882 -1.937 0.159 1.00 92.50 117 ALA A C 1
ATOM 935 O O . ALA A 1 117 ? -4.683 -2.350 -0.683 1.00 92.50 117 ALA A O 1
ATOM 936 N N . ILE A 1 118 ? -2.669 -1.494 -0.158 1.00 91.56 118 ILE A N 1
ATOM 937 C CA . ILE A 1 118 ? -2.229 -1.283 -1.532 1.00 91.56 118 ILE A CA 1
ATOM 938 C C . ILE A 1 118 ? -1.948 -2.610 -2.240 1.00 91.56 118 ILE A C 1
ATOM 940 O O . ILE A 1 118 ? -2.397 -2.813 -3.366 1.00 91.56 118 ILE A O 1
ATOM 944 N N . GLU A 1 119 ? -1.233 -3.537 -1.605 1.00 87.56 119 GLU A N 1
ATOM 945 C CA . GLU A 1 119 ? -0.845 -4.796 -2.247 1.00 87.56 119 GLU A CA 1
ATOM 946 C C . GLU A 1 119 ? -2.051 -5.732 -2.435 1.00 87.56 119 GLU A C 1
ATOM 948 O O . GLU A 1 119 ? -2.171 -6.390 -3.470 1.00 87.56 119 GLU A O 1
ATOM 953 N N . ILE A 1 120 ? -3.009 -5.734 -1.497 1.00 88.44 120 ILE A N 1
ATOM 954 C CA . ILE A 1 120 ? -4.286 -6.441 -1.671 1.00 88.44 120 ILE A CA 1
ATOM 955 C C . ILE A 1 120 ? -5.062 -5.839 -2.842 1.00 88.44 120 ILE A C 1
ATOM 957 O O . ILE A 1 120 ? -5.575 -6.590 -3.676 1.00 88.44 120 ILE A O 1
ATOM 961 N N . ALA A 1 121 ? -5.124 -4.508 -2.944 1.00 90.56 121 ALA A N 1
ATOM 962 C CA . ALA A 1 121 ? -5.789 -3.853 -4.064 1.00 90.56 121 ALA A CA 1
ATOM 963 C C . ALA A 1 121 ? -5.116 -4.204 -5.402 1.00 90.56 121 ALA A C 1
ATOM 965 O O . ALA A 1 121 ? -5.803 -4.566 -6.356 1.00 90.56 121 ALA A O 1
ATOM 966 N N . ARG A 1 122 ? -3.777 -4.227 -5.458 1.00 88.75 122 ARG A N 1
ATOM 967 C CA . ARG A 1 122 ? -3.011 -4.630 -6.654 1.00 88.75 122 ARG A CA 1
ATOM 968 C C . ARG A 1 122 ? -3.286 -6.067 -7.078 1.00 88.75 122 ARG A C 1
ATOM 970 O O . ARG A 1 122 ? -3.380 -6.337 -8.277 1.00 88.75 122 ARG A O 1
ATOM 977 N N . ASN A 1 123 ? -3.411 -6.980 -6.117 1.00 84.38 123 ASN A N 1
ATOM 978 C CA . ASN A 1 123 ? -3.733 -8.380 -6.386 1.00 84.38 123 ASN A CA 1
ATOM 979 C C . ASN A 1 123 ? -5.163 -8.532 -6.919 1.00 84.38 123 ASN A C 1
ATOM 981 O O . ASN A 1 123 ? -5.373 -9.241 -7.904 1.00 84.38 123 ASN A O 1
ATOM 985 N N . ARG A 1 124 ? -6.138 -7.845 -6.308 1.00 84.56 124 ARG A N 1
ATOM 986 C CA . ARG A 1 124 ? -7.555 -7.915 -6.710 1.00 84.56 124 ARG A CA 1
ATOM 987 C C . ARG A 1 124 ? -7.825 -7.265 -8.057 1.00 84.56 124 ARG A C 1
ATOM 989 O O . ARG A 1 124 ? -8.605 -7.794 -8.840 1.00 84.56 124 ARG A O 1
ATOM 996 N N . GLU A 1 125 ? -7.161 -6.152 -8.337 1.00 86.94 125 GLU A N 1
ATOM 997 C CA . GLU A 1 125 ? -7.351 -5.388 -9.575 1.00 86.94 125 GLU A CA 1
ATOM 998 C C . GLU A 1 125 ? -6.453 -5.869 -10.717 1.00 86.94 125 GLU A C 1
ATOM 1000 O O . GLU A 1 125 ? -6.539 -5.365 -11.832 1.00 86.94 125 GLU A O 1
ATOM 1005 N N . GLY A 1 126 ? -5.616 -6.881 -10.471 1.00 79.75 126 GLY A N 1
ATOM 1006 C CA . GLY A 1 126 ? -4.855 -7.571 -11.511 1.00 79.75 126 GLY A CA 1
ATOM 1007 C C . GLY A 1 126 ? -3.551 -6.889 -11.929 1.00 79.75 126 GLY A C 1
ATOM 1008 O O . GLY A 1 126 ? -2.871 -7.401 -12.818 1.00 79.75 126 GLY A O 1
ATOM 1009 N N . TYR A 1 127 ? -3.135 -5.805 -11.269 1.00 78.94 127 TYR A N 1
ATOM 1010 C CA . TYR A 1 127 ? -1.855 -5.140 -11.551 1.00 78.94 127 TYR A CA 1
ATOM 1011 C C . TYR A 1 127 ? -0.658 -6.076 -11.346 1.00 78.94 127 TYR A C 1
ATOM 1013 O O . TYR A 1 127 ? 0.239 -6.138 -12.183 1.00 78.94 127 TYR A O 1
ATOM 1021 N N . ASN A 1 128 ? -0.683 -6.894 -10.290 1.00 73.50 128 ASN A N 1
ATOM 1022 C CA . ASN A 1 128 ? 0.370 -7.887 -10.055 1.00 73.50 128 ASN A CA 1
ATOM 1023 C C . ASN A 1 128 ? 0.277 -9.105 -10.997 1.00 73.50 128 ASN A C 1
ATOM 1025 O O . ASN A 1 128 ? 1.283 -9.776 -11.231 1.00 73.50 128 ASN A O 1
ATOM 1029 N N . LYS A 1 129 ? -0.892 -9.373 -11.598 1.00 68.56 129 LYS A N 1
ATOM 1030 C CA . LYS A 1 129 ? -1.061 -10.461 -12.576 1.00 68.56 129 LYS A CA 1
ATOM 1031 C C . LYS A 1 129 ? -0.312 -10.171 -13.874 1.00 68.56 129 LYS A C 1
ATOM 1033 O O . LYS A 1 129 ? 0.350 -11.065 -14.391 1.00 68.56 129 LYS A O 1
ATOM 1038 N N . ALA A 1 130 ? -0.358 -8.927 -14.357 1.00 63.28 130 ALA A N 1
ATOM 1039 C CA . ALA A 1 130 ? 0.372 -8.502 -15.555 1.00 63.28 130 ALA A CA 1
ATOM 1040 C C . ALA A 1 130 ? 1.897 -8.653 -15.395 1.00 63.28 130 ALA A C 1
ATOM 1042 O O . ALA A 1 130 ? 2.598 -9.049 -16.329 1.00 63.28 130 ALA A O 1
ATOM 1043 N N . VAL A 1 131 ? 2.405 -8.390 -14.188 1.00 63.97 131 VAL A N 1
ATOM 1044 C CA . VAL A 1 131 ? 3.821 -8.576 -13.844 1.00 63.97 131 VAL A CA 1
ATOM 1045 C C . VAL A 1 131 ? 4.181 -10.060 -13.828 1.00 63.97 131 VAL A C 1
ATOM 1047 O O . VAL A 1 131 ? 5.176 -10.450 -14.438 1.00 63.97 131 VAL A O 1
ATOM 1050 N N . TYR A 1 132 ? 3.346 -10.901 -13.211 1.00 61.66 132 TYR A N 1
ATOM 1051 C CA . TYR A 1 132 ? 3.538 -12.354 -13.194 1.00 61.66 132 TYR A CA 1
ATOM 1052 C C . TYR A 1 132 ? 3.572 -12.964 -14.604 1.00 61.66 132 TYR A C 1
ATOM 1054 O O . TYR A 1 132 ? 4.490 -13.717 -14.936 1.00 61.66 132 TYR A O 1
ATOM 1062 N N . THR A 1 133 ? 2.613 -12.610 -15.466 1.00 59.94 133 THR A N 1
ATOM 1063 C CA . THR A 1 133 ? 2.566 -13.110 -16.850 1.00 59.94 133 THR A CA 1
ATOM 1064 C C . THR A 1 133 ? 3.748 -12.608 -17.674 1.00 59.94 133 THR A C 1
ATOM 1066 O O . THR A 1 133 ? 4.373 -13.390 -18.382 1.00 59.94 133 THR A O 1
ATOM 1069 N N . GLY A 1 134 ? 4.126 -11.333 -17.523 1.00 58.84 134 GLY A N 1
ATOM 1070 C CA . GLY A 1 134 ? 5.269 -10.759 -18.235 1.00 58.84 134 GLY A CA 1
ATOM 1071 C C . GLY A 1 134 ? 6.615 -11.388 -17.855 1.00 58.84 134 GLY A C 1
ATOM 1072 O O . GLY A 1 134 ? 7.502 -11.483 -18.707 1.00 58.84 134 GLY A O 1
ATOM 1073 N N . ILE A 1 135 ? 6.774 -11.843 -16.605 1.00 61.00 135 ILE A N 1
ATOM 1074 C CA . ILE A 1 135 ? 7.955 -12.603 -16.164 1.00 61.00 135 ILE A CA 1
ATOM 1075 C C . ILE A 1 135 ? 7.953 -13.999 -16.794 1.00 61.00 135 ILE A C 1
ATOM 1077 O O . ILE A 1 135 ? 8.943 -14.358 -17.433 1.00 61.00 135 ILE A O 1
ATOM 1081 N N . LYS A 1 136 ? 6.840 -14.745 -16.712 1.00 57.16 136 LYS A N 1
ATOM 1082 C CA . LYS A 1 136 ? 6.725 -16.076 -17.340 1.00 57.16 136 LYS A CA 1
ATOM 1083 C C . LYS A 1 136 ? 6.998 -16.043 -18.843 1.00 57.16 136 LYS A C 1
ATOM 1085 O O . LYS A 1 136 ? 7.751 -16.872 -19.348 1.00 57.16 136 LYS A O 1
ATOM 1090 N N . ASP A 1 137 ? 6.456 -15.051 -19.545 1.00 58.78 137 ASP A N 1
ATOM 1091 C CA . ASP A 1 137 ? 6.662 -14.897 -20.986 1.00 58.78 137 ASP A CA 1
ATOM 1092 C C . ASP A 1 137 ? 8.128 -14.597 -21.335 1.00 58.78 137 ASP A C 1
ATOM 1094 O O . ASP A 1 137 ? 8.623 -15.028 -22.381 1.00 58.78 137 ASP A O 1
ATOM 1098 N N . LYS A 1 138 ? 8.847 -13.855 -20.479 1.00 57.56 138 LYS A N 1
ATOM 1099 C CA . LYS A 1 138 ? 10.287 -13.599 -20.648 1.00 57.56 138 LYS A CA 1
ATOM 1100 C C . LYS A 1 138 ? 11.117 -14.848 -20.370 1.00 57.56 138 LYS A C 1
ATOM 1102 O O . LYS A 1 138 ? 11.980 -15.170 -21.185 1.00 57.56 138 LYS A O 1
ATOM 1107 N N . GLU A 1 139 ? 10.831 -15.572 -19.290 1.00 58.41 139 GLU A N 1
ATOM 1108 C CA . GLU A 1 139 ? 11.515 -16.829 -18.960 1.00 58.41 139 GLU A CA 1
ATOM 1109 C C . GLU A 1 139 ? 11.316 -17.884 -20.057 1.00 58.41 139 GLU A C 1
ATOM 1111 O O . GLU A 1 139 ? 12.273 -18.544 -20.467 1.00 58.41 139 GLU A O 1
ATOM 1116 N N . GLU A 1 140 ? 10.107 -18.001 -20.617 1.00 58.97 140 GLU A N 1
ATOM 1117 C CA . GLU A 1 140 ? 9.826 -18.946 -21.701 1.00 58.97 140 GLU A CA 1
ATOM 1118 C C . GLU A 1 140 ? 10.532 -18.552 -23.013 1.00 58.97 140 GLU A C 1
ATOM 1120 O O . GLU A 1 140 ? 11.023 -19.416 -23.751 1.00 58.97 140 GLU A O 1
ATOM 1125 N N . LYS A 1 141 ? 10.651 -17.246 -23.296 1.00 59.00 141 LYS A N 1
ATOM 1126 C CA . LYS A 1 141 ? 11.410 -16.725 -24.447 1.00 59.00 141 LYS A CA 1
ATOM 1127 C C . LYS A 1 141 ? 12.917 -16.939 -24.291 1.00 59.00 141 LYS A C 1
ATOM 1129 O O . LYS A 1 141 ? 13.569 -17.350 -25.252 1.00 59.00 141 LYS A O 1
ATOM 1134 N N . GLU A 1 142 ? 13.477 -16.721 -23.104 1.00 59.03 142 GLU A N 1
ATOM 1135 C CA . GLU A 1 142 ? 14.899 -16.975 -22.836 1.00 59.03 142 GLU A CA 1
ATOM 1136 C C . GLU A 1 142 ? 15.232 -18.474 -22.823 1.00 59.03 142 GLU A C 1
ATOM 1138 O O . GLU A 1 142 ? 16.268 -18.884 -23.361 1.00 59.03 142 GLU A O 1
ATOM 1143 N N . ALA A 1 143 ? 14.331 -19.316 -22.309 1.00 59.28 143 ALA A N 1
ATOM 1144 C CA . ALA A 1 143 ? 14.461 -20.770 -22.372 1.00 59.28 143 ALA A CA 1
ATOM 1145 C C . ALA A 1 143 ? 14.402 -21.302 -23.816 1.00 59.28 143 ALA A C 1
ATOM 1147 O O . ALA A 1 143 ? 15.144 -22.228 -24.153 1.00 59.28 143 ALA A O 1
ATOM 1148 N N . LYS A 1 144 ? 13.574 -20.709 -24.691 1.00 58.22 144 LYS A N 1
ATOM 1149 C CA . LYS A 1 144 ? 13.549 -21.034 -26.131 1.00 58.22 144 LYS A CA 1
ATOM 1150 C C . LYS A 1 144 ? 14.827 -20.576 -26.842 1.00 58.22 144 LYS A C 1
ATOM 1152 O O . LYS A 1 144 ? 15.386 -21.351 -27.612 1.00 58.22 144 LYS A O 1
ATOM 1157 N N . LYS A 1 145 ? 15.365 -19.399 -26.502 1.00 56.25 145 LYS A N 1
ATOM 1158 C CA . LYS A 1 145 ? 16.625 -18.873 -27.067 1.00 56.25 145 LYS A CA 1
ATOM 1159 C C . LYS A 1 145 ? 17.862 -19.701 -26.678 1.00 56.25 145 LYS A C 1
ATOM 1161 O O . LYS A 1 145 ? 18.804 -19.795 -27.456 1.00 56.25 145 LYS A O 1
ATOM 1166 N N . LYS A 1 146 ? 17.857 -20.351 -25.506 1.00 53.88 146 LYS A N 1
ATOM 1167 C CA . LYS A 1 146 ? 18.908 -21.307 -25.087 1.00 53.88 146 LYS A CA 1
ATOM 1168 C C . LYS A 1 146 ? 18.791 -22.699 -25.727 1.00 53.88 146 LYS A C 1
ATOM 1170 O O . LYS A 1 146 ? 19.737 -23.475 -25.622 1.00 53.88 146 LYS A O 1
ATOM 1175 N N . LYS A 1 147 ? 17.661 -23.032 -26.363 1.00 46.66 147 LYS A N 1
ATOM 1176 C CA . LYS A 1 147 ? 17.421 -24.333 -27.016 1.00 46.66 147 LYS A CA 1
ATOM 1177 C C . LYS A 1 147 ? 17.599 -24.311 -28.539 1.00 46.66 147 LYS A C 1
ATOM 1179 O O . LYS A 1 147 ? 17.511 -25.374 -29.149 1.00 46.66 147 LYS A O 1
ATOM 1184 N N . GLU A 1 148 ? 17.870 -23.161 -29.159 1.00 42.16 148 GLU A N 1
ATOM 1185 C CA . GLU A 1 148 ? 18.268 -23.122 -30.571 1.00 42.16 148 GLU A CA 1
ATOM 1186 C C . GLU A 1 148 ? 19.674 -23.727 -30.738 1.00 42.16 148 GLU A C 1
ATOM 1188 O O . GLU A 1 148 ? 20.641 -23.205 -30.173 1.00 42.16 148 GLU A O 1
ATOM 1193 N N . PRO A 1 149 ? 19.836 -24.823 -31.506 1.00 45.53 149 PRO A N 1
ATOM 1194 C CA . PRO A 1 149 ? 21.155 -25.344 -31.818 1.00 45.53 149 PRO A CA 1
ATOM 1195 C C . PRO A 1 149 ? 21.868 -24.321 -32.700 1.00 45.53 149 PRO A C 1
ATOM 1197 O O . PRO A 1 149 ? 21.385 -23.981 -33.781 1.00 45.53 149 PRO A O 1
ATOM 1200 N N . THR A 1 150 ? 23.040 -23.852 -32.276 1.00 47.97 150 THR A N 1
ATOM 1201 C CA . THR A 1 150 ? 23.915 -23.097 -33.174 1.00 47.97 150 THR A CA 1
ATOM 1202 C C . THR A 1 150 ? 24.261 -23.980 -34.376 1.00 47.97 150 THR A C 1
ATOM 1204 O O . THR A 1 150 ? 24.760 -25.096 -34.240 1.00 47.97 150 THR A O 1
ATOM 1207 N N . GLU A 1 151 ? 24.015 -23.469 -35.581 1.00 49.75 151 GLU A N 1
ATOM 1208 C CA . GLU A 1 151 ? 24.192 -24.125 -36.889 1.00 49.75 151 GLU A CA 1
ATOM 1209 C C . GLU A 1 151 ? 25.650 -24.556 -37.208 1.00 49.75 151 GLU A C 1
ATOM 1211 O O . GLU A 1 151 ? 25.990 -24.912 -38.336 1.00 49.75 151 GLU A O 1
ATOM 1216 N N . LYS A 1 152 ? 26.561 -24.542 -36.228 1.00 46.28 152 LYS A N 1
ATOM 1217 C CA . LYS A 1 152 ? 27.985 -24.857 -36.408 1.00 46.28 152 LYS A CA 1
ATOM 1218 C C . LYS A 1 152 ? 28.326 -26.347 -36.272 1.00 46.28 152 LYS A C 1
ATOM 1220 O O . LYS A 1 152 ? 29.413 -26.737 -36.694 1.00 46.28 152 LYS A O 1
ATOM 1225 N N . GLU A 1 153 ? 27.421 -27.207 -35.796 1.00 47.41 153 GLU A N 1
ATOM 1226 C CA . GLU A 1 153 ? 27.727 -28.637 -35.574 1.00 47.41 153 GLU A CA 1
ATOM 1227 C C . GLU A 1 153 ? 27.367 -29.581 -36.745 1.00 47.41 153 GLU A C 1
ATOM 1229 O O . GLU A 1 153 ? 27.738 -30.754 -36.742 1.00 47.41 153 GLU A O 1
ATOM 1234 N N . LYS A 1 154 ? 26.733 -29.097 -37.827 1.00 44.44 154 LYS A N 1
ATOM 1235 C CA . LYS A 1 154 ? 26.413 -29.943 -39.003 1.00 44.44 154 LYS A CA 1
ATOM 1236 C C . LYS A 1 154 ? 27.568 -30.152 -40.000 1.00 44.44 154 LYS A C 1
ATOM 1238 O O . LYS A 1 154 ? 27.438 -30.977 -40.900 1.00 44.44 154 LYS A O 1
ATOM 1243 N N . LYS A 1 155 ? 28.717 -29.473 -39.863 1.00 46.84 155 LYS A N 1
ATOM 1244 C CA . LYS A 1 155 ? 29.818 -29.553 -40.857 1.00 46.84 155 LYS A CA 1
ATOM 1245 C C . LYS A 1 155 ? 30.920 -30.588 -40.575 1.00 46.84 155 LYS A C 1
ATOM 1247 O O . LYS A 1 155 ? 31.824 -30.716 -41.396 1.00 46.84 155 LYS A O 1
ATOM 1252 N N . ARG A 1 156 ? 30.869 -31.366 -39.484 1.00 45.78 156 ARG A N 1
ATOM 1253 C CA . ARG A 1 156 ? 31.981 -32.273 -39.103 1.00 45.78 156 ARG A CA 1
ATOM 1254 C C . ARG A 1 156 ? 31.859 -33.751 -39.497 1.00 45.78 156 ARG A C 1
ATOM 1256 O O . ARG A 1 156 ? 32.759 -34.518 -39.178 1.00 45.78 156 ARG A O 1
ATOM 1263 N N . LYS A 1 157 ? 30.831 -34.171 -40.242 1.00 47.03 157 LYS A N 1
ATOM 1264 C CA . LYS A 1 157 ? 30.732 -35.553 -40.757 1.00 47.03 157 LYS A CA 1
ATOM 1265 C C . LYS A 1 157 ? 30.716 -35.590 -42.289 1.00 47.03 157 LYS A C 1
ATOM 1267 O O . LYS A 1 157 ? 29.671 -35.784 -42.896 1.00 47.03 157 LYS A O 1
ATOM 1272 N N . LYS A 1 158 ? 31.881 -35.425 -42.925 1.00 43.06 158 LYS A N 1
ATOM 1273 C CA . LYS A 1 158 ? 32.121 -35.976 -44.272 1.00 43.06 158 LYS A CA 1
ATOM 1274 C C . LYS A 1 158 ? 32.983 -37.238 -44.124 1.00 43.06 158 LYS A C 1
ATOM 1276 O O . LYS A 1 158 ? 34.036 -37.145 -43.498 1.00 43.06 158 LYS A O 1
ATOM 1281 N N . PRO A 1 159 ? 32.570 -38.395 -44.668 1.00 45.53 159 PRO A N 1
ATOM 1282 C CA . PRO A 1 159 ? 33.388 -39.598 -44.653 1.00 45.53 159 PRO A CA 1
ATOM 1283 C C . PRO A 1 159 ? 34.513 -39.452 -45.682 1.00 45.53 159 PRO A C 1
ATOM 1285 O O . PRO A 1 159 ? 34.268 -39.221 -46.868 1.00 45.53 159 PRO A O 1
ATOM 1288 N N . THR A 1 160 ? 35.759 -39.577 -45.237 1.00 42.53 160 THR A N 1
ATOM 1289 C CA . THR A 1 160 ? 36.927 -39.711 -46.107 1.00 42.53 160 THR A CA 1
ATOM 1290 C C . THR A 1 160 ? 36.897 -41.090 -46.768 1.00 42.53 160 THR A C 1
ATOM 1292 O O . THR A 1 160 ? 37.175 -42.108 -46.139 1.00 42.53 160 THR A O 1
ATOM 1295 N N . LYS A 1 161 ? 36.551 -41.138 -48.061 1.00 48.53 161 LYS A N 1
ATOM 1296 C CA . LYS A 1 161 ? 36.787 -42.318 -48.903 1.00 48.53 161 LYS A CA 1
ATOM 1297 C C . LYS A 1 161 ? 38.296 -42.493 -49.082 1.00 48.53 161 LYS A C 1
ATOM 1299 O O . LYS A 1 161 ? 38.941 -41.682 -49.742 1.00 48.53 161 LYS A O 1
ATOM 1304 N N . LYS A 1 162 ? 38.851 -43.548 -48.487 1.00 46.47 162 LYS A N 1
ATOM 1305 C CA . LYS A 1 162 ? 40.224 -44.001 -48.717 1.00 46.47 162 LYS A CA 1
ATOM 1306 C C . LYS A 1 162 ? 40.231 -44.800 -50.023 1.00 46.47 162 LYS A C 1
ATOM 1308 O O . LYS A 1 162 ? 39.702 -45.904 -50.067 1.00 46.47 162 LYS A O 1
ATOM 1313 N N . SER A 1 163 ? 40.764 -44.207 -51.088 1.00 44.88 163 SER A N 1
ATOM 1314 C CA . SER A 1 163 ? 41.064 -44.903 -52.341 1.0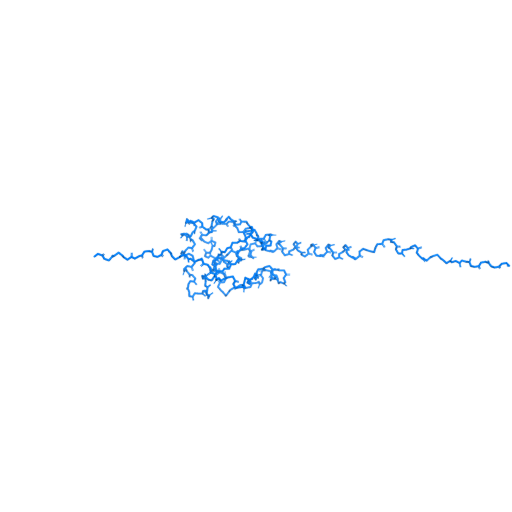0 44.88 163 SER A CA 1
ATOM 1315 C C . SER A 1 163 ? 42.552 -45.232 -52.314 1.00 44.88 163 SER A C 1
ATOM 1317 O O . SER A 1 163 ? 43.376 -44.321 -52.295 1.00 44.88 163 SER A O 1
ATOM 1319 N N . THR A 1 164 ? 42.896 -46.514 -52.234 1.00 50.28 164 THR A N 1
ATOM 1320 C CA . THR A 1 164 ? 44.280 -46.993 -52.323 1.00 50.28 164 THR A CA 1
ATOM 1321 C C . THR A 1 164 ? 44.418 -47.699 -53.664 1.00 50.28 164 THR A C 1
ATOM 1323 O O . THR A 1 164 ? 43.635 -48.598 -53.965 1.00 50.28 164 THR A O 1
ATOM 1326 N N . LYS A 1 165 ? 45.340 -47.194 -54.482 1.00 49.47 165 LYS A N 1
ATOM 1327 C CA . LYS A 1 165 ? 45.866 -47.837 -55.683 1.00 49.47 165 LYS A CA 1
ATOM 1328 C C . LYS A 1 165 ? 47.165 -48.530 -55.297 1.00 49.47 165 LYS A C 1
ATOM 1330 O O . LYS A 1 165 ? 47.853 -47.963 -54.417 1.00 49.47 165 LYS A O 1
#

Radius of gyration: 25.81 Å; chains: 1; bounding box: 60×75×90 Å

InterPro domains:
  IPR008476 Protein PBDC1, metazoa/fungi [PTHR13410] (25-154)
  IPR021148 Polysaccharide biosynthesis domain [PF04669] (24-132)
  IPR023139 PBDC1-like domain superfamily [G3DSA:1.10.3560.10] (14-134)

Foldseek 3Di:
DDPDDDPPPPPDDDDPDDQPVVPPVDLQVDPLLPDPPDPCLVVLQVLLCVLPVPQDLQAHDVCCCPPPVNCVSVVVSLVVCVVVDVQQQDWHWAFRHLLDDDDPVGIDIDGPSVNSNSSSNCSVVCSSVVNNVVVVVVVVVVVVVVPDPDPPPPPPDDDDDDDDD

Sequence (165 aa):
MESTGGTEELVSGELVSVAHALSLPLISSVDPQFLKLTKVGDQIYSEFRENFKNLRIDILDPEELKSESAKEKWRPFCLKFDGIVEDFNYGILLRLNCSQGYTAENTIFAPRIQFFAIEIARNREGYNKAVYTGIKDKEEKEAKKKKEPTEKEKKRKKPTKKSTK